Protein AF-0000000085763824 (afdb_homodimer)

Sequence (172 aa):
MIDGRLCFAYTTTVDTGTYYCLVSNKYDKGEATKRSPPLSFHVNNVGRASQVLEPAPGIQEHVTVKQGQEAVLECFFLGKPTPTLEMIDGRLCFAYTTTVDTGTYYCLVSNKYDKGEATKRSPPLSFHVNNVGRASQVLEPAPGIQEHVTVKQGQEAVLECFFLGKPTPTLE

Structure (mmCIF, N/CA/C/O backbone):
data_AF-0000000085763824-model_v1
#
loop_
_entity.id
_entity.type
_entity.pdbx_description
1 polymer 'Ig-like domain-containing protein'
#
loop_
_atom_site.group_PDB
_atom_site.id
_atom_site.type_symbol
_atom_site.label_atom_id
_atom_site.label_alt_id
_atom_site.label_comp_id
_atom_site.label_asym_id
_atom_site.label_entity_id
_atom_site.label_seq_id
_atom_site.pdbx_PDB_ins_code
_atom_site.Cartn_x
_atom_site.Cartn_y
_atom_site.Cartn_z
_atom_site.occupancy
_atom_site.B_iso_or_equiv
_atom_site.auth_seq_id
_atom_site.auth_comp_id
_atom_site.auth_asym_id
_atom_site.auth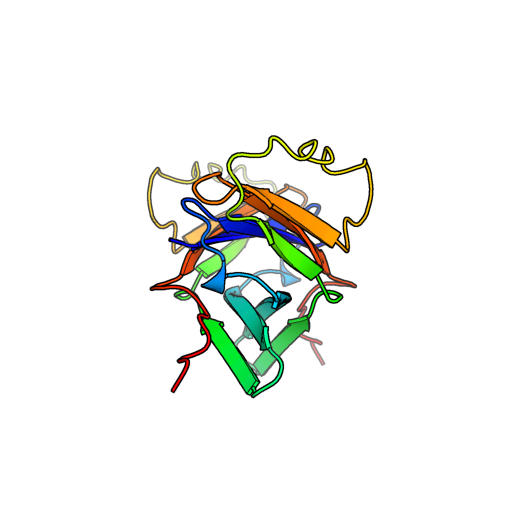_atom_id
_atom_site.pdbx_PDB_model_num
ATOM 1 N N . MET A 1 1 ? -9.516 10.844 2.912 1 82.56 1 MET A N 1
ATOM 2 C CA . MET A 1 1 ? -9.453 9.453 2.467 1 82.56 1 MET A CA 1
ATOM 3 C C . MET A 1 1 ? -8.023 9.055 2.107 1 82.56 1 MET A C 1
ATOM 5 O O . MET A 1 1 ? -7.258 9.883 1.603 1 82.56 1 MET A O 1
ATOM 9 N N . ILE A 1 2 ? -7.672 7.844 2.445 1 91 2 ILE A N 1
ATOM 10 C CA . ILE A 1 2 ? -6.371 7.289 2.092 1 91 2 ILE A CA 1
ATOM 11 C C . ILE A 1 2 ? -6.559 5.965 1.356 1 91 2 ILE A C 1
ATOM 13 O O . ILE A 1 2 ? -7.453 5.184 1.687 1 91 2 ILE A O 1
ATOM 17 N N . ASP A 1 3 ? -5.797 5.836 0.313 1 91.88 3 ASP A N 1
ATOM 18 C CA . ASP A 1 3 ? -5.789 4.57 -0.414 1 91.88 3 ASP A CA 1
ATOM 19 C C . ASP A 1 3 ? -4.359 4.094 -0.668 1 91.88 3 ASP A C 1
ATOM 21 O O . ASP A 1 3 ? -3.4 4.809 -0.38 1 91.88 3 ASP A O 1
ATOM 25 N N . GLY A 1 4 ? -4.32 2.832 -1.054 1 92.12 4 GLY A N 1
ATOM 26 C CA . GLY A 1 4 ? -3.02 2.242 -1.341 1 92.12 4 GLY A CA 1
ATOM 27 C C . GLY A 1 4 ? -3.023 1.365 -2.578 1 92.12 4 GLY A C 1
ATOM 28 O O . GLY A 1 4 ? -4.082 1.084 -3.143 1 92.12 4 GLY A O 1
ATOM 29 N N . ARG A 1 5 ? -1.849 1.064 -2.939 1 91.44 5 ARG A N 1
ATOM 30 C CA . ARG A 1 5 ? -1.672 0.117 -4.035 1 91.44 5 ARG A CA 1
ATOM 31 C C . ARG A 1 5 ? -0.498 -0.818 -3.766 1 91.44 5 ARG A C 1
ATOM 33 O O . ARG A 1 5 ? 0.5 -0.413 -3.168 1 91.44 5 ARG A O 1
ATOM 40 N N . LEU A 1 6 ? -0.69 -1.971 -4.277 1 93.06 6 LEU A N 1
ATOM 41 C CA . LEU A 1 6 ? 0.371 -2.973 -4.258 1 93.06 6 LEU A CA 1
ATOM 42 C C . LEU A 1 6 ? 0.755 -3.383 -5.676 1 93.06 6 LEU A C 1
ATOM 44 O O . LEU A 1 6 ? -0.102 -3.799 -6.461 1 93.06 6 LEU A O 1
ATOM 48 N N . CYS A 1 7 ? 2.039 -3.232 -5.969 1 92.44 7 CYS A N 1
ATOM 49 C CA . CYS A 1 7 ? 2.527 -3.514 -7.312 1 92.44 7 CYS A CA 1
ATOM 50 C C . CYS A 1 7 ? 3.498 -4.688 -7.305 1 92.44 7 CYS A C 1
ATOM 52 O O . CYS A 1 7 ? 4.477 -4.688 -6.555 1 92.44 7 CYS A O 1
ATOM 54 N N . PHE A 1 8 ? 3.129 -5.609 -8.18 1 91.94 8 PHE A N 1
ATOM 55 C CA . PHE A 1 8 ? 4.008 -6.758 -8.367 1 91.94 8 PHE A CA 1
ATOM 56 C C . PHE A 1 8 ? 4.723 -6.676 -9.711 1 91.94 8 PHE A C 1
ATOM 58 O O . PHE A 1 8 ? 4.078 -6.598 -10.758 1 91.94 8 PHE A O 1
ATOM 65 N N . ALA A 1 9 ? 5.977 -6.695 -9.781 1 90.25 9 ALA A N 1
ATOM 66 C CA . ALA A 1 9 ? 6.742 -6.566 -11.016 1 90.25 9 ALA A CA 1
ATOM 67 C C . ALA A 1 9 ? 6.848 -7.906 -11.742 1 90.25 9 ALA A C 1
ATOM 69 O O . ALA A 1 9 ? 6.793 -7.961 -12.969 1 90.25 9 ALA A O 1
ATOM 70 N N . TYR A 1 10 ? 7.055 -8.984 -11.016 1 89.06 10 TYR A N 1
ATOM 71 C CA . TYR A 1 10 ? 7.176 -10.328 -11.578 1 89.06 10 TYR A CA 1
ATOM 72 C C . TYR A 1 10 ? 6.434 -11.344 -10.719 1 89.06 10 TYR A C 1
ATOM 74 O O . TYR A 1 10 ? 6.988 -11.875 -9.75 1 89.06 10 TYR A O 1
ATOM 82 N N . THR A 1 11 ? 5.305 -11.609 -11.25 1 90.38 11 THR A N 1
ATOM 83 C CA . THR A 1 11 ? 4.434 -12.469 -10.461 1 90.38 11 THR A CA 1
ATOM 84 C C . THR A 1 11 ? 4.781 -13.938 -10.688 1 90.38 11 THR A C 1
ATOM 86 O O . THR A 1 11 ? 5.137 -14.336 -11.797 1 90.38 11 THR A O 1
ATOM 89 N N . THR A 1 12 ? 4.75 -14.727 -9.633 1 89.5 12 THR A N 1
ATOM 90 C CA . THR A 1 12 ? 4.895 -16.172 -9.68 1 89.5 12 THR A CA 1
ATOM 91 C C . THR A 1 12 ? 3.746 -16.859 -8.938 1 89.5 12 THR A C 1
ATOM 93 O O . THR A 1 12 ? 3.016 -16.219 -8.188 1 89.5 12 THR A O 1
ATOM 96 N N . THR A 1 13 ? 3.543 -18.078 -9.188 1 88.44 13 THR A N 1
ATOM 97 C CA . THR A 1 13 ? 2.451 -18.828 -8.562 1 88.44 13 THR A CA 1
ATOM 98 C C . THR A 1 13 ? 2.576 -18.797 -7.043 1 88.44 13 THR A C 1
ATOM 100 O O . THR A 1 13 ? 1.585 -18.953 -6.328 1 88.44 13 THR A O 1
ATOM 103 N N . VAL A 1 14 ? 3.809 -18.531 -6.527 1 87.12 14 VAL A N 1
ATOM 104 C CA . VAL A 1 14 ? 4.047 -18.484 -5.09 1 87.12 14 VAL A CA 1
ATOM 105 C C . VAL A 1 14 ? 3.406 -17.234 -4.5 1 87.12 14 VAL A C 1
ATOM 107 O O . VAL A 1 14 ? 3.111 -17.172 -3.303 1 87.12 14 VAL A O 1
ATOM 110 N N . ASP A 1 15 ? 3.135 -16.312 -5.426 1 89.69 15 ASP A N 1
ATOM 111 C CA . ASP A 1 15 ? 2.562 -15.055 -4.969 1 89.69 15 ASP A CA 1
ATOM 112 C C . ASP A 1 15 ? 1.055 -15.18 -4.762 1 89.69 15 ASP A C 1
ATOM 114 O O . ASP A 1 15 ? 0.429 -14.297 -4.172 1 89.69 15 ASP A O 1
ATOM 118 N N . THR A 1 16 ? 0.527 -16.281 -5.156 1 89.06 16 THR A N 1
ATOM 119 C CA . THR A 1 16 ? -0.911 -16.484 -5.012 1 89.06 16 THR A CA 1
ATOM 120 C C . THR A 1 16 ? -1.306 -16.531 -3.537 1 89.06 16 THR A C 1
ATOM 122 O O . THR A 1 16 ? -0.626 -17.156 -2.727 1 89.06 16 THR A O 1
ATOM 125 N N . GLY A 1 17 ? -2.402 -15.781 -3.193 1 89.38 17 GLY A N 1
ATOM 126 C CA . GLY A 1 17 ? -2.898 -15.766 -1.826 1 89.38 17 GLY A CA 1
ATOM 127 C C . GLY A 1 17 ? -3.809 -14.586 -1.538 1 89.38 17 GLY A C 1
ATOM 128 O O . GLY A 1 17 ? -4.352 -13.977 -2.461 1 89.38 17 GLY A O 1
ATOM 129 N N . THR A 1 18 ? -4.059 -14.469 -0.274 1 91.44 18 THR A N 1
ATOM 130 C CA . THR A 1 18 ? -4.855 -13.336 0.187 1 91.44 18 THR A CA 1
ATOM 131 C C . THR A 1 18 ? -3.957 -12.25 0.776 1 91.44 18 THR A C 1
ATOM 133 O O . THR A 1 18 ? -3.266 -12.477 1.771 1 91.44 18 THR A O 1
ATOM 136 N N . TYR A 1 19 ? -4.047 -11.109 0.166 1 92.56 19 TYR A N 1
ATOM 137 C CA . TYR A 1 19 ? -3.174 -10.016 0.581 1 92.56 19 TYR A CA 1
ATOM 138 C C . TYR A 1 19 ? -3.949 -8.961 1.355 1 92.56 19 TYR A C 1
ATOM 140 O O . TYR A 1 19 ? -5.137 -8.742 1.103 1 92.56 19 TYR A O 1
ATOM 148 N N . TYR A 1 20 ? -3.197 -8.32 2.291 1 92.94 20 TYR A N 1
ATOM 149 C CA . TYR A 1 20 ? -3.68 -7.164 3.043 1 92.94 20 TYR A CA 1
ATOM 150 C C . TYR A 1 20 ? -2.688 -6.012 2.965 1 92.94 20 TYR A C 1
ATOM 152 O O . TYR A 1 20 ? -1.476 -6.219 3.064 1 92.94 20 TYR A O 1
ATOM 160 N N . CYS A 1 21 ? -3.262 -4.922 2.73 1 94.19 21 CYS A N 1
ATOM 161 C CA . CYS A 1 21 ? -2.455 -3.719 2.891 1 94.19 21 CYS A CA 1
ATOM 162 C C . CYS A 1 21 ? -2.686 -3.086 4.258 1 94.19 21 CYS A C 1
ATOM 164 O O . CYS A 1 21 ? -3.824 -2.988 4.719 1 94.19 21 CYS A O 1
ATOM 166 N N . LEU A 1 22 ? -1.609 -2.762 4.824 1 94.38 22 LEU A N 1
ATOM 167 C CA . LEU A 1 22 ? -1.685 -2.029 6.082 1 94.38 22 LEU A CA 1
ATOM 168 C C . LEU A 1 22 ? -0.914 -0.716 5.996 1 94.38 22 LEU A C 1
ATOM 170 O O . LEU A 1 22 ? 0.107 -0.634 5.305 1 94.38 22 LEU A O 1
ATOM 174 N N . VAL A 1 23 ? -1.416 0.242 6.605 1 94.88 23 VAL A N 1
ATOM 175 C CA . VAL A 1 23 ? -0.739 1.528 6.734 1 94.88 23 VAL A CA 1
ATOM 176 C C . VAL A 1 23 ? -0.67 1.932 8.203 1 94.88 23 VAL A C 1
ATOM 178 O O . VAL A 1 23 ? -1.66 1.823 8.93 1 94.88 23 VAL A O 1
ATOM 181 N N . SER A 1 24 ? 0.502 2.277 8.617 1 93.75 24 SER A N 1
ATOM 182 C CA . SER A 1 24 ? 0.718 2.723 9.984 1 93.75 24 SER A CA 1
ATOM 183 C C . SER A 1 24 ? 1.266 4.145 10.023 1 93.75 24 SER A C 1
ATOM 185 O O . SER A 1 24 ? 2.074 4.531 9.18 1 93.75 24 SER A O 1
ATOM 187 N N . ASN A 1 25 ? 0.75 4.867 10.961 1 93.06 25 ASN A N 1
ATOM 188 C CA . ASN A 1 25 ? 1.234 6.215 11.234 1 93.06 25 ASN A CA 1
ATOM 189 C C . ASN A 1 25 ? 1.799 6.328 12.648 1 93.06 25 ASN A C 1
ATOM 191 O O . ASN A 1 25 ? 1.07 6.16 13.625 1 93.06 25 ASN A O 1
ATOM 195 N N . LYS A 1 26 ? 3.076 6.551 12.695 1 89.88 26 LYS A N 1
ATOM 196 C CA . LYS A 1 26 ? 3.727 6.723 13.992 1 89.88 26 LYS A CA 1
ATOM 197 C C . LYS A 1 26 ? 3.861 8.203 14.352 1 89.88 26 LYS A C 1
ATOM 199 O O . LYS A 1 26 ? 4.344 9 13.547 1 89.88 26 LYS A O 1
ATOM 204 N N . TYR A 1 27 ? 3.354 8.453 15.508 1 80.06 27 TYR A N 1
ATOM 205 C CA . TYR A 1 27 ? 3.447 9.805 16.062 1 80.06 27 TYR A CA 1
ATOM 206 C C . TYR A 1 27 ? 4.023 9.773 17.469 1 80.06 27 TYR A C 1
ATOM 208 O O . TYR A 1 27 ? 4.383 8.711 17.984 1 80.06 27 TYR A O 1
ATOM 216 N N . ASP A 1 28 ? 4.285 10.945 17.969 1 75.38 28 ASP A N 1
ATOM 217 C CA . ASP A 1 28 ? 4.949 11.094 19.266 1 75.38 28 ASP A CA 1
ATOM 218 C C . ASP A 1 28 ? 4.246 10.266 20.344 1 75.38 28 ASP A C 1
ATOM 220 O O . ASP A 1 28 ? 4.898 9.68 21.203 1 75.38 28 ASP A O 1
ATOM 224 N N . LYS A 1 29 ? 3.012 10.164 20.344 1 77.38 29 LYS A N 1
ATOM 225 C CA . LYS A 1 29 ? 2.262 9.562 21.438 1 77.38 29 LYS A CA 1
ATOM 226 C C . LYS A 1 29 ? 1.834 8.133 21.094 1 77.38 29 LYS A C 1
ATOM 228 O O . LYS 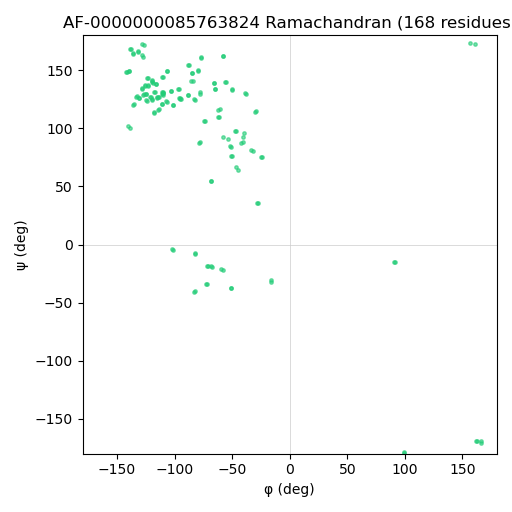A 1 29 ? 1.197 7.461 21.906 1 77.38 29 LYS A O 1
ATOM 233 N N . GLY A 1 30 ? 2.082 7.68 19.906 1 85.12 30 GLY A N 1
ATOM 234 C CA . GLY A 1 30 ? 1.65 6.324 19.609 1 85.12 30 GLY A CA 1
ATOM 235 C C . GLY A 1 30 ? 1.674 6.016 18.125 1 85.12 30 GLY A C 1
ATOM 236 O O . GLY A 1 30 ? 2.346 6.703 17.344 1 85.12 30 GLY A O 1
ATOM 237 N N . GLU A 1 31 ? 1.055 4.828 17.797 1 88.56 31 GLU A N 1
ATOM 238 C CA . GLU A 1 31 ? 0.989 4.344 16.422 1 88.56 31 GLU A CA 1
ATOM 239 C C . GLU A 1 31 ? -0.418 3.867 16.062 1 88.56 31 GLU A C 1
ATOM 241 O O . GLU A 1 31 ? -1.077 3.211 16.875 1 88.56 31 GLU A O 1
ATOM 246 N N . ALA A 1 32 ? -0.899 4.398 14.992 1 91.19 32 ALA A N 1
ATOM 247 C CA . ALA A 1 32 ? -2.189 3.957 14.461 1 91.19 32 ALA A CA 1
ATOM 248 C C . ALA A 1 32 ? -2.016 3.18 13.164 1 91.19 32 ALA A C 1
ATOM 250 O O . ALA A 1 32 ? -1.24 3.582 12.289 1 91.19 32 ALA A O 1
ATOM 251 N N . THR A 1 33 ? -2.68 1.981 13.102 1 92.75 33 THR A N 1
ATOM 252 C CA . THR A 1 33 ? -2.586 1.145 11.906 1 92.75 33 THR A CA 1
ATOM 253 C C . THR A 1 33 ? -3.971 0.855 11.336 1 92.75 33 THR A C 1
ATOM 255 O O . THR A 1 33 ? -4.914 0.598 12.086 1 92.75 33 THR A O 1
ATOM 258 N N . LYS A 1 34 ? -4.102 0.931 10.062 1 93.62 34 LYS A N 1
ATOM 259 C CA . LYS A 1 34 ? -5.312 0.562 9.344 1 93.62 34 LYS A CA 1
ATOM 260 C C . LYS A 1 34 ? -5.039 -0.563 8.344 1 93.62 34 LYS A C 1
ATOM 262 O O . LYS A 1 34 ? -3.992 -0.583 7.695 1 93.62 34 LYS A O 1
ATOM 267 N N . ARG A 1 35 ? -5.988 -1.432 8.273 1 92.75 35 ARG A N 1
ATOM 268 C CA . ARG A 1 35 ? -5.879 -2.572 7.371 1 92.75 35 ARG A CA 1
ATOM 269 C C . ARG A 1 35 ? -6.957 -2.525 6.293 1 92.75 35 ARG A C 1
ATOM 271 O O . ARG A 1 35 ? -8.109 -2.207 6.582 1 92.75 35 ARG A O 1
ATOM 278 N N . SER A 1 36 ? -6.547 -2.836 5.164 1 92.5 36 SER A N 1
ATOM 279 C CA . SER A 1 36 ? -7.5 -2.916 4.062 1 92.5 36 SER A CA 1
ATOM 280 C C . SER A 1 36 ? -8.312 -4.203 4.125 1 92.5 36 SER A C 1
ATOM 282 O O . SER A 1 36 ? -7.949 -5.137 4.844 1 92.5 36 SER A O 1
ATOM 284 N N . PRO A 1 37 ? -9.484 -4.234 3.428 1 91.12 37 PRO A N 1
ATOM 285 C CA . PRO A 1 37 ? -10.117 -5.535 3.207 1 91.12 37 PRO A CA 1
ATOM 286 C C . PRO A 1 37 ? -9.211 -6.52 2.475 1 91.12 37 PRO A C 1
ATOM 288 O O . PRO A 1 37 ? -8.219 -6.117 1.869 1 91.12 37 PRO A O 1
ATOM 291 N N . PRO A 1 38 ? -9.531 -7.832 2.543 1 91.31 38 PRO A N 1
ATOM 292 C CA . PRO A 1 38 ? -8.695 -8.836 1.878 1 91.31 38 PRO A CA 1
ATOM 293 C C . PRO A 1 38 ? -8.719 -8.703 0.356 1 91.31 38 PRO A C 1
ATOM 295 O O . PRO A 1 38 ? -9.766 -8.414 -0.225 1 91.31 38 PRO A O 1
ATOM 298 N N . LEU A 1 39 ? -7.578 -8.867 -0.198 1 91.19 39 LEU A N 1
ATOM 299 C CA . LEU A 1 39 ? -7.418 -8.883 -1.647 1 91.19 39 LEU A CA 1
ATOM 300 C C . LEU A 1 39 ? -6.977 -10.266 -2.129 1 91.19 39 LEU A C 1
ATOM 302 O O . LEU A 1 39 ? -5.875 -10.719 -1.803 1 91.19 39 LEU A O 1
ATOM 306 N N . SER A 1 40 ? -7.809 -10.891 -2.902 1 90.31 40 SER A N 1
ATOM 307 C CA . SER A 1 40 ? -7.469 -12.195 -3.453 1 90.31 40 SER A CA 1
ATOM 308 C C . SER A 1 40 ? -6.609 -12.062 -4.707 1 90.31 40 SER A C 1
ATOM 310 O O . SER A 1 40 ? -7.004 -11.398 -5.668 1 90.31 40 SER A O 1
ATOM 312 N N . PHE A 1 41 ? -5.469 -12.719 -4.68 1 90.38 41 PHE A N 1
ATOM 313 C CA . PHE A 1 41 ? -4.531 -12.672 -5.797 1 90.38 41 PHE A CA 1
ATOM 314 C C . PHE A 1 41 ? -4.203 -14.078 -6.285 1 90.38 41 PHE A C 1
ATOM 316 O O . PHE A 1 41 ? -3.746 -14.922 -5.504 1 90.38 41 PHE A O 1
ATOM 323 N N . HIS A 1 42 ? -4.441 -14.273 -7.551 1 90.31 42 HIS A N 1
ATOM 324 C CA . HIS A 1 42 ? -4.16 -15.57 -8.156 1 90.31 42 HIS A CA 1
ATOM 325 C C . HIS A 1 42 ? -3.236 -15.422 -9.359 1 90.31 42 HIS A C 1
ATOM 327 O O . HIS A 1 42 ? -3.459 -14.57 -10.227 1 90.31 42 HIS A O 1
ATOM 333 N N . VAL A 1 43 ? -2.166 -16.219 -9.367 1 89.31 43 VAL A N 1
ATOM 334 C CA . VAL A 1 43 ? -1.228 -16.25 -10.484 1 89.31 43 VAL A CA 1
ATOM 335 C C . VAL A 1 43 ? -1.332 -17.578 -11.219 1 89.31 43 VAL A C 1
ATOM 337 O O . VAL A 1 43 ? -1.184 -18.641 -10.609 1 89.31 43 VAL A O 1
ATOM 340 N N . ASN A 1 44 ? -1.622 -17.5 -12.398 1 87.75 44 ASN A N 1
ATOM 341 C CA . ASN A 1 44 ? -1.738 -18.703 -13.219 1 87.75 44 ASN A CA 1
ATOM 342 C C . ASN A 1 44 ? -0.436 -19 -13.961 1 87.75 44 ASN A C 1
ATOM 344 O O . ASN A 1 44 ? 0.242 -18.094 -14.43 1 87.75 44 ASN A O 1
ATOM 348 N N . ASN A 1 45 ? 0.165 -20.141 -13.891 1 78.38 45 ASN A N 1
ATOM 349 C CA . ASN A 1 45 ? 1.331 -20.562 -14.664 1 78.38 45 ASN A CA 1
ATOM 350 C C . ASN A 1 45 ? 0.969 -20.844 -16.125 1 78.38 45 ASN A C 1
ATOM 352 O O . ASN A 1 45 ? 1.852 -21.062 -16.953 1 78.38 45 ASN A O 1
ATOM 356 N N . VAL A 1 46 ? -0.203 -21.328 -16.328 1 62.38 46 VAL A N 1
ATOM 357 C CA . VAL A 1 46 ? -0.529 -21.953 -17.609 1 62.38 46 VAL A CA 1
ATOM 358 C C . VAL A 1 46 ? -0.408 -20.922 -18.734 1 62.38 46 VAL A C 1
ATOM 360 O O . VAL A 1 46 ? -0.732 -19.75 -18.547 1 62.38 46 VAL A O 1
ATOM 363 N N . GLY A 1 47 ? 0.617 -21.047 -19.844 1 53.16 47 GLY A N 1
ATOM 364 C CA . GLY A 1 47 ? 0.492 -20.531 -21.203 1 53.16 47 GLY A CA 1
ATOM 365 C C . GLY A 1 47 ? -0.937 -20.172 -21.562 1 53.16 47 GLY A C 1
ATOM 366 O O . GLY A 1 47 ? -1.206 -19.766 -22.703 1 53.16 47 GLY A O 1
ATOM 367 N N . ARG A 1 48 ? -1.852 -20.859 -21.031 1 49.47 48 ARG A N 1
ATOM 368 C CA . ARG A 1 48 ? -3.16 -20.594 -21.625 1 49.47 48 ARG A CA 1
ATOM 369 C C . ARG A 1 48 ? -3.691 -19.234 -21.172 1 49.47 48 ARG A C 1
ATOM 371 O O . ARG A 1 48 ? -3.574 -18.875 -19.984 1 49.47 48 ARG A O 1
ATOM 378 N N . ALA A 1 49 ? -3.662 -18.328 -22.047 1 45.84 49 ALA A N 1
ATOM 379 C CA . ALA A 1 49 ? -4.164 -16.953 -22.078 1 45.84 49 ALA A CA 1
ATOM 380 C C . ALA A 1 49 ? -5.379 -16.797 -21.172 1 45.84 49 ALA A C 1
ATOM 382 O O . ALA A 1 49 ? -6.512 -17.047 -21.594 1 45.84 49 ALA A O 1
ATOM 383 N N . SER A 1 50 ? -5.473 -17.453 -20.047 1 46.06 50 SER A N 1
ATOM 384 C CA . SER A 1 50 ? -6.762 -17.016 -19.516 1 46.06 50 SER A CA 1
ATOM 385 C C . SER A 1 50 ? -6.871 -15.492 -19.516 1 46.06 50 SER A C 1
ATOM 387 O O . SER A 1 50 ? -5.867 -14.797 -19.391 1 46.06 50 SER A O 1
ATOM 389 N N . GLN A 1 51 ? -8.008 -15.055 -19.984 1 42.19 51 GLN A N 1
ATOM 390 C CA . GLN A 1 51 ? -8.445 -13.672 -20.109 1 42.19 51 GLN A CA 1
ATOM 391 C C . GLN A 1 51 ? -8.07 -12.867 -18.875 1 42.19 51 GLN A C 1
ATOM 393 O O . GLN A 1 51 ? -8.43 -13.234 -17.75 1 42.19 51 GLN A O 1
ATOM 398 N N . VAL A 1 52 ? -6.852 -12.359 -18.953 1 44.56 52 VAL A N 1
ATOM 399 C CA . VAL A 1 52 ? -6.605 -11.305 -17.984 1 44.56 52 VAL A CA 1
ATOM 400 C C . VAL A 1 52 ? -7.93 -10.656 -17.578 1 44.56 52 VAL A C 1
ATOM 402 O O . VAL A 1 52 ? -8.617 -10.062 -18.406 1 44.56 52 VAL A O 1
ATOM 405 N N . LEU A 1 53 ? -8.656 -11.312 -16.797 1 43.19 53 LEU A N 1
ATOM 406 C CA . LEU A 1 53 ? -9.805 -10.523 -16.375 1 43.19 53 LEU A CA 1
ATOM 407 C C . LEU A 1 53 ? -9.375 -9.125 -15.961 1 43.19 53 LEU A C 1
ATOM 409 O O . LEU A 1 53 ? -8.398 -8.961 -15.234 1 43.19 53 LEU A O 1
ATOM 413 N N . GLU A 1 54 ? -9.547 -8.281 -16.922 1 43.78 54 GLU A N 1
ATOM 414 C CA . GLU A 1 54 ? -9.477 -6.848 -16.672 1 43.78 54 GLU A CA 1
ATOM 415 C C . GLU A 1 54 ? -9.898 -6.5 -15.25 1 43.78 54 GLU A C 1
ATOM 417 O O . GLU A 1 54 ? -10.844 -7.082 -14.719 1 43.78 54 GLU A O 1
ATOM 422 N N . PRO A 1 55 ? -8.891 -6 -14.562 1 44.38 55 PRO A N 1
ATOM 423 C CA . PRO A 1 55 ? -9.391 -5.441 -13.305 1 44.38 55 PRO A CA 1
ATOM 424 C C . PRO A 1 55 ? -10.789 -4.84 -13.438 1 44.38 55 PRO A C 1
ATOM 426 O O . PRO A 1 55 ? -11.031 -4.027 -14.336 1 44.38 55 PRO A O 1
ATOM 429 N N . ALA A 1 56 ? -11.867 -5.645 -13.398 1 38.84 56 ALA A N 1
ATOM 430 C CA . ALA A 1 56 ? -13.164 -4.973 -13.43 1 38.84 56 ALA A CA 1
ATOM 431 C C . ALA A 1 56 ? -13.141 -3.695 -12.586 1 38.84 56 ALA A C 1
ATOM 433 O O . ALA A 1 56 ? -12.414 -3.615 -11.594 1 38.84 56 ALA A O 1
ATOM 434 N N . PRO A 1 57 ? -13.57 -2.676 -13.102 1 38.56 57 PRO A N 1
ATOM 435 C CA . PRO A 1 57 ? -13.969 -1.432 -12.438 1 38.56 57 PRO A CA 1
ATOM 436 C C . PRO A 1 57 ? -14.734 -1.674 -11.141 1 38.56 57 PRO A C 1
ATOM 438 O O . PRO A 1 57 ? -15.719 -2.414 -11.133 1 38.56 57 PRO A O 1
ATOM 441 N N . GLY A 1 58 ? -13.961 -1.723 -9.852 1 43.59 58 GLY A N 1
ATOM 442 C CA . GLY A 1 58 ? -14.453 -1.759 -8.484 1 43.59 58 GLY A CA 1
ATOM 4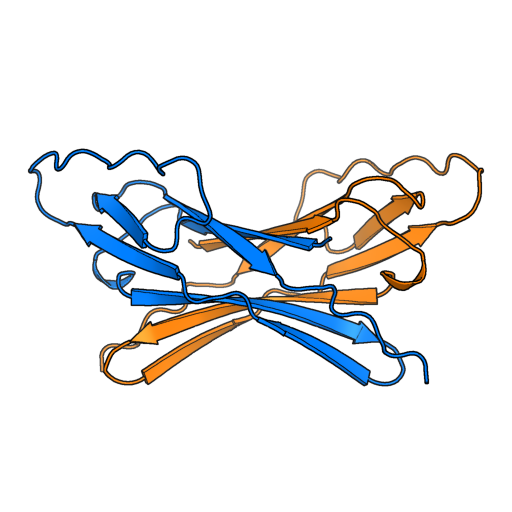43 C C . GLY A 1 58 ? -13.422 -2.268 -7.496 1 43.59 58 GLY A C 1
ATOM 444 O O . GLY A 1 58 ? -12.281 -2.564 -7.871 1 43.59 58 GLY A O 1
ATOM 445 N N . ILE A 1 59 ? -13.719 -2.203 -6.234 1 49.84 59 ILE A N 1
ATOM 446 C CA . ILE A 1 59 ? -12.914 -2.723 -5.137 1 49.84 59 ILE A CA 1
ATOM 447 C C . ILE A 1 59 ? -12.406 -4.121 -5.484 1 49.84 59 ILE A C 1
ATOM 449 O O . ILE A 1 59 ? -13.195 -5.066 -5.562 1 49.84 59 ILE A O 1
ATOM 453 N N . GLN A 1 60 ? -11.586 -4.254 -6.5 1 56 60 GLN A N 1
ATOM 454 C CA . GLN A 1 60 ? -11.227 -5.594 -6.945 1 56 60 GLN A CA 1
ATOM 455 C C . GLN A 1 60 ? -10.68 -6.434 -5.793 1 56 60 GLN A C 1
ATOM 457 O O . GLN A 1 60 ? -9.562 -6.203 -5.324 1 56 60 GLN A O 1
ATOM 462 N N . GLU A 1 61 ? -11.547 -7.07 -5.199 1 70.88 61 GLU A N 1
ATOM 463 C CA . GLU A 1 61 ? -11.25 -8.016 -4.129 1 70.88 61 GLU A CA 1
ATOM 464 C C . GLU A 1 61 ? -10.5 -9.242 -4.66 1 70.88 61 GLU A C 1
ATOM 466 O O . GLU A 1 61 ? -9.742 -9.875 -3.928 1 70.88 61 GLU A O 1
ATOM 471 N N . HIS A 1 62 ? -10.625 -9.461 -6.109 1 82 62 HIS A N 1
ATOM 472 C CA . HIS A 1 62 ? -9.969 -10.641 -6.652 1 82 62 HIS A CA 1
ATOM 473 C C . HIS A 1 62 ? -9.211 -10.312 -7.938 1 82 62 HIS A C 1
ATOM 475 O O . HIS A 1 62 ? -9.789 -9.766 -8.883 1 82 62 HIS A O 1
ATOM 481 N N . VAL A 1 63 ? -7.996 -10.484 -8.062 1 87.69 63 VAL A N 1
ATOM 482 C CA . VAL A 1 63 ? -7.172 -10.227 -9.242 1 87.69 63 VAL A CA 1
ATOM 483 C C . VAL A 1 63 ? -6.477 -11.516 -9.68 1 87.69 63 VAL A C 1
ATOM 485 O O . VAL A 1 63 ? -5.891 -12.227 -8.852 1 87.69 63 VAL A O 1
ATOM 488 N N . THR A 1 64 ? -6.598 -11.922 -10.922 1 89.12 64 THR A N 1
ATOM 489 C CA . THR A 1 64 ? -5.895 -13.062 -11.508 1 89.12 64 THR A CA 1
ATOM 490 C C . THR A 1 64 ? -4.973 -12.602 -12.641 1 89.12 64 THR A C 1
ATOM 492 O O . THR A 1 64 ? -5.391 -11.852 -13.523 1 89.12 64 THR A O 1
ATOM 495 N N . VAL A 1 65 ? -3.691 -13.078 -12.602 1 90 65 VAL A N 1
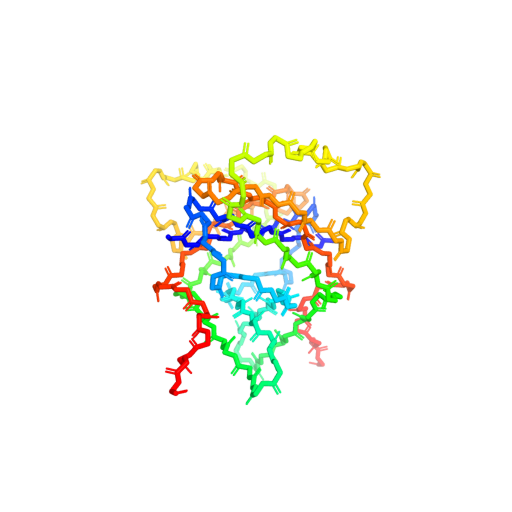ATOM 496 C CA . VAL A 1 65 ? -2.734 -12.695 -13.633 1 90 65 VAL A CA 1
ATOM 497 C C . VAL A 1 65 ? -1.936 -13.922 -14.078 1 90 65 VAL A C 1
ATOM 499 O O . VAL A 1 65 ? -1.943 -14.953 -13.398 1 90 65 VAL A O 1
ATOM 502 N N . LYS A 1 66 ? -1.289 -13.75 -15.227 1 90.62 66 LYS A N 1
ATOM 503 C CA . LYS A 1 66 ? -0.37 -14.789 -15.672 1 90.62 66 LYS A CA 1
ATOM 504 C C . LYS A 1 66 ? 1.009 -14.617 -15.047 1 90.62 66 LYS A C 1
ATOM 506 O O . LYS A 1 66 ? 1.457 -13.492 -14.812 1 90.62 66 LYS A O 1
ATOM 511 N N . GLN A 1 67 ? 1.539 -15.789 -14.875 1 91 67 GLN A N 1
ATOM 512 C CA . GLN A 1 67 ? 2.889 -15.734 -14.32 1 91 67 GLN A CA 1
ATOM 513 C C . GLN A 1 67 ? 3.801 -14.859 -15.188 1 91 67 GLN A C 1
ATOM 515 O O . GLN A 1 67 ? 3.746 -14.922 -16.422 1 91 67 GLN A O 1
ATOM 520 N N . GLY A 1 68 ? 4.652 -14.078 -14.469 1 90 68 GLY A N 1
ATOM 521 C CA . GLY A 1 68 ? 5.602 -13.234 -15.18 1 90 68 GLY A CA 1
ATOM 522 C C . GLY A 1 68 ? 5.059 -11.852 -15.484 1 90 68 GLY A C 1
ATOM 523 O O . GLY A 1 68 ? 5.82 -10.938 -15.812 1 90 68 GLY A O 1
ATOM 524 N N . GLN A 1 69 ? 3.719 -11.664 -15.359 1 88.56 69 GLN A N 1
ATOM 525 C CA . GLN A 1 69 ? 3.088 -10.383 -15.648 1 88.56 69 GLN A CA 1
ATOM 526 C C . GLN A 1 69 ? 3.082 -9.484 -14.422 1 88.56 69 GLN A C 1
ATOM 528 O O . GLN A 1 69 ? 3.098 -9.969 -13.289 1 88.56 69 GLN A O 1
ATOM 533 N N . GLU A 1 70 ? 3.045 -8.219 -14.664 1 90.25 70 GLU A N 1
ATOM 534 C CA . GLU A 1 70 ? 2.924 -7.258 -13.57 1 90.25 70 GLU A CA 1
ATOM 535 C C . GLU A 1 70 ? 1.479 -7.148 -13.086 1 90.25 70 GLU A C 1
ATOM 537 O O . GLU A 1 70 ? 0.543 -7.297 -13.875 1 90.25 70 GLU A O 1
ATOM 542 N N . ALA A 1 71 ? 1.311 -6.863 -11.875 1 90.12 71 ALA A N 1
ATOM 543 C CA . ALA A 1 71 ? -0.023 -6.742 -11.297 1 90.12 71 ALA A CA 1
ATOM 544 C C . ALA A 1 71 ? -0.091 -5.57 -10.32 1 90.12 71 ALA A C 1
ATOM 546 O O . ALA A 1 71 ? 0.899 -5.242 -9.664 1 90.12 71 ALA A O 1
ATOM 547 N N . VAL A 1 72 ? -1.272 -5.008 -10.258 1 90.38 72 VAL A N 1
ATOM 548 C CA . VAL A 1 72 ? -1.542 -3.928 -9.312 1 90.38 72 VAL A CA 1
ATOM 549 C C . VAL A 1 72 ? -2.832 -4.219 -8.547 1 90.38 72 VAL A C 1
ATOM 551 O O . VAL A 1 72 ? -3.881 -4.445 -9.156 1 90.38 72 VAL A O 1
ATOM 554 N N . LEU A 1 73 ? -2.746 -4.188 -7.293 1 90.5 73 LEU A N 1
ATOM 555 C CA . LEU A 1 73 ? -3.91 -4.359 -6.43 1 90.5 73 LEU A CA 1
ATOM 556 C C . LEU A 1 73 ? -4.258 -3.057 -5.723 1 90.5 73 LEU A C 1
ATOM 558 O O . LEU A 1 73 ? -3.416 -2.475 -5.035 1 90.5 73 LEU A O 1
ATOM 562 N N . GLU A 1 74 ? -5.477 -2.684 -5.797 1 90.62 74 GLU A N 1
ATOM 563 C CA . GLU A 1 74 ? -5.938 -1.472 -5.129 1 90.62 74 GLU A CA 1
ATOM 564 C C . GLU A 1 74 ? -6.387 -1.769 -3.699 1 90.62 74 GLU A C 1
ATOM 566 O O . GLU A 1 74 ? -7.215 -2.654 -3.475 1 90.62 74 GLU A O 1
ATOM 571 N N . CYS A 1 75 ? -5.828 -0.983 -2.877 1 90.56 75 CYS A N 1
ATOM 572 C CA . CYS A 1 75 ? -6.164 -1.137 -1.466 1 90.56 75 CYS A CA 1
ATOM 573 C C . CYS A 1 75 ? -6.992 0.042 -0.972 1 90.56 75 CYS A C 1
ATOM 575 O O . CYS A 1 75 ? -6.605 1.198 -1.147 1 90.56 75 CYS A O 1
ATOM 577 N N . PHE A 1 76 ? -8.07 -0.298 -0.321 1 87.25 76 PHE A N 1
ATOM 578 C CA . PHE A 1 76 ? -8.922 0.731 0.273 1 87.25 76 PHE A CA 1
ATOM 579 C C . PHE A 1 76 ? -8.906 0.631 1.794 1 87.25 76 PHE A C 1
ATOM 581 O O . PHE A 1 76 ? -9.016 -0.463 2.35 1 87.25 76 PHE A O 1
ATOM 588 N N . PHE A 1 77 ? -8.594 1.81 2.264 1 88.88 77 PHE A N 1
ATOM 589 C CA . PHE A 1 77 ? -8.633 1.841 3.721 1 88.88 77 PHE A CA 1
ATOM 590 C C . PHE A 1 77 ? -9.891 2.535 4.215 1 88.88 77 PHE A C 1
ATOM 592 O O . PHE A 1 77 ? -10.336 3.525 3.627 1 88.88 77 PHE A O 1
ATOM 599 N N . LEU A 1 78 ? -10.531 1.874 5.145 1 83.62 78 LEU A N 1
ATOM 600 C CA . LEU A 1 78 ? -11.672 2.529 5.781 1 83.62 78 LEU A CA 1
ATOM 601 C C . LEU A 1 78 ? -11.203 3.545 6.816 1 83.62 78 LEU A C 1
ATOM 603 O O . LEU A 1 78 ? -10.945 3.191 7.973 1 83.62 78 LEU A O 1
ATOM 607 N N . GLY A 1 79 ? -10.938 4.848 6.391 1 81.25 79 GLY A N 1
ATOM 608 C CA . GLY A 1 79 ? -10.453 5.891 7.285 1 81.25 79 GLY A CA 1
ATOM 609 C C . GLY A 1 79 ? -8.953 6.109 7.199 1 81.25 79 GLY A C 1
ATOM 610 O O . GLY A 1 79 ? -8.281 5.48 6.383 1 81.25 79 GLY A O 1
ATOM 611 N N . LYS A 1 80 ? -8.43 7.027 8 1 84.25 80 LYS A N 1
ATOM 612 C CA . LYS A 1 80 ? -7.004 7.348 8.078 1 84.25 80 LYS A CA 1
ATOM 613 C C . LYS A 1 80 ? -6.414 6.906 9.414 1 84.25 80 LYS A C 1
ATOM 615 O O . LYS A 1 80 ? -7.125 6.832 10.422 1 84.25 80 LYS A O 1
ATOM 620 N N . PRO A 1 81 ? -5.152 6.461 9.328 1 86.38 81 PRO A N 1
ATOM 621 C CA . PRO A 1 81 ? -4.488 6.184 10.602 1 86.38 81 PRO A CA 1
ATOM 622 C C . PRO A 1 81 ? -4.211 7.449 11.414 1 86.38 81 PRO A C 1
ATOM 624 O O . PRO A 1 81 ? -3.051 7.828 11.594 1 86.38 81 PRO A O 1
ATOM 627 N N . THR A 1 82 ? -5.227 8.195 11.648 1 77.62 82 THR A N 1
ATOM 628 C CA . THR A 1 82 ? -5.051 9.461 12.352 1 77.62 82 THR A CA 1
ATOM 629 C C . THR A 1 82 ? -4.898 9.234 13.852 1 77.62 82 THR A C 1
ATOM 631 O O . THR A 1 82 ? -5.629 8.43 14.438 1 77.62 82 THR A O 1
ATOM 634 N N . PRO A 1 83 ? -3.818 9.914 14.336 1 71 83 PRO A N 1
ATOM 635 C CA . PRO A 1 83 ? -3.682 9.828 15.789 1 71 83 PRO A CA 1
ATOM 636 C C . PRO A 1 83 ? -4.871 10.438 16.531 1 71 83 PRO A C 1
ATOM 638 O O . PRO A 1 83 ? -5.477 11.398 16.062 1 71 83 PRO A O 1
ATOM 641 N N . THR A 1 84 ? -5.688 9.508 17.172 1 57.66 84 THR A N 1
ATOM 642 C CA . THR A 1 84 ? -6.695 10.109 18.047 1 57.66 84 THR A CA 1
ATOM 643 C C . THR A 1 84 ? -6.055 11.102 19 1 57.66 84 THR A C 1
ATOM 645 O O . THR A 1 84 ? -5.18 10.734 19.797 1 57.66 84 THR A O 1
ATOM 648 N N . LEU A 1 85 ? -5.875 12.273 18.547 1 50.22 85 LEU A N 1
ATOM 649 C CA . LEU A 1 85 ? -5.492 13.258 19.562 1 50.22 85 LEU A CA 1
ATOM 650 C C . LEU A 1 85 ? -6.441 13.211 20.75 1 50.22 85 LEU A C 1
ATOM 652 O O . LEU A 1 85 ? -7.652 13.359 20.594 1 50.22 85 LEU A O 1
ATOM 656 N N . GLU A 1 86 ? -6.266 12.242 21.531 1 43.38 86 GLU A N 1
ATOM 657 C CA . GLU A 1 86 ? -6.91 12.578 22.797 1 43.38 86 GLU A CA 1
ATOM 658 C C . GLU A 1 86 ? -6.281 13.828 23.422 1 43.38 86 GLU A C 1
ATOM 660 O O . GLU A 1 86 ? -5.105 14.117 23.188 1 43.38 86 GLU A O 1
ATOM 665 N N . MET B 1 1 ? 9.859 -8.555 -7.18 1 82.38 1 MET B N 1
ATOM 666 C CA . MET B 1 1 ? 9.82 -7.316 -6.406 1 82.38 1 MET B CA 1
ATOM 667 C C . MET B 1 1 ? 8.383 -6.844 -6.211 1 82.38 1 MET B C 1
ATOM 669 O O . MET B 1 1 ? 7.539 -7.016 -7.094 1 82.38 1 MET B O 1
ATOM 673 N N . ILE B 1 2 ? 8.117 -6.34 -5.027 1 90.88 2 ILE B N 1
ATOM 674 C CA . ILE B 1 2 ? 6.812 -5.773 -4.715 1 90.88 2 ILE B CA 1
ATOM 675 C C . ILE B 1 2 ? 6.98 -4.348 -4.195 1 90.88 2 ILE B C 1
ATOM 677 O O . ILE B 1 2 ? 7.938 -4.047 -3.48 1 90.88 2 ILE B O 1
ATOM 681 N N . ASP B 1 3 ? 6.125 -3.494 -4.676 1 91.94 3 ASP B N 1
ATOM 682 C CA . ASP B 1 3 ? 6.102 -2.123 -4.176 1 91.94 3 ASP B CA 1
ATOM 683 C C . ASP B 1 3 ? 4.68 -1.685 -3.838 1 91.94 3 ASP B C 1
ATOM 685 O O . ASP B 1 3 ? 3.721 -2.406 -4.117 1 91.94 3 ASP B O 1
ATOM 689 N N . GLY B 1 4 ? 4.66 -0.604 -3.117 1 92.19 4 GLY B N 1
ATOM 690 C CA . GLY B 1 4 ? 3.369 -0.056 -2.732 1 92.19 4 GLY B CA 1
ATOM 691 C C . GLY B 1 4 ? 3.303 1.455 -2.85 1 92.19 4 GLY B C 1
ATOM 692 O O . GLY B 1 4 ? 4.32 2.109 -3.084 1 92.19 4 GLY B O 1
ATOM 693 N N . ARG B 1 5 ? 2.113 1.887 -2.74 1 91.62 5 ARG B N 1
ATOM 694 C CA . ARG B 1 5 ? 1.884 3.326 -2.699 1 91.62 5 ARG B CA 1
ATOM 695 C C . ARG B 1 5 ? 0.764 3.676 -1.725 1 91.62 5 ARG B C 1
ATOM 697 O O . ARG B 1 5 ? -0.196 2.916 -1.576 1 91.62 5 ARG B O 1
ATOM 704 N N . LEU B 1 6 ? 0.953 4.824 -1.188 1 93.19 6 LEU B N 1
ATOM 705 C CA . LEU B 1 6 ? -0.08 5.41 -0.344 1 93.19 6 LEU B CA 1
ATOM 706 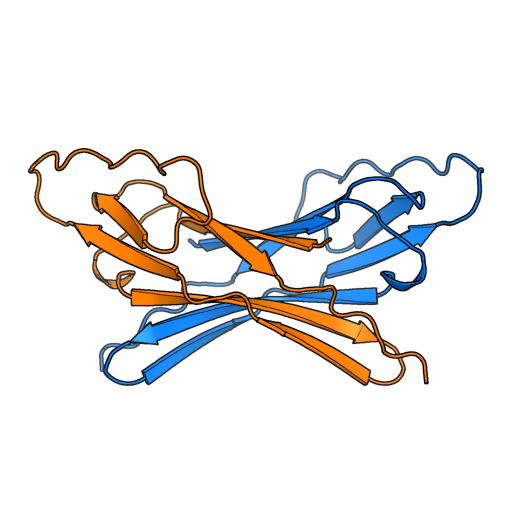C C . LEU B 1 6 ? -0.562 6.738 -0.92 1 93.19 6 LEU B C 1
ATOM 708 O O . LEU B 1 6 ? 0.243 7.633 -1.194 1 93.19 6 LEU B O 1
ATOM 712 N N . CYS B 1 7 ? -1.868 6.816 -1.107 1 92.44 7 CYS B N 1
ATOM 713 C CA . CYS B 1 7 ? -2.461 8.008 -1.707 1 92.44 7 CYS B CA 1
ATOM 714 C C . CYS B 1 7 ? -3.377 8.719 -0.718 1 92.44 7 CYS B C 1
ATOM 716 O O . CYS B 1 7 ? -4.293 8.109 -0.164 1 92.44 7 CYS B O 1
ATOM 718 N N . PHE B 1 8 ? -3.037 9.984 -0.59 1 92.06 8 PHE B N 1
A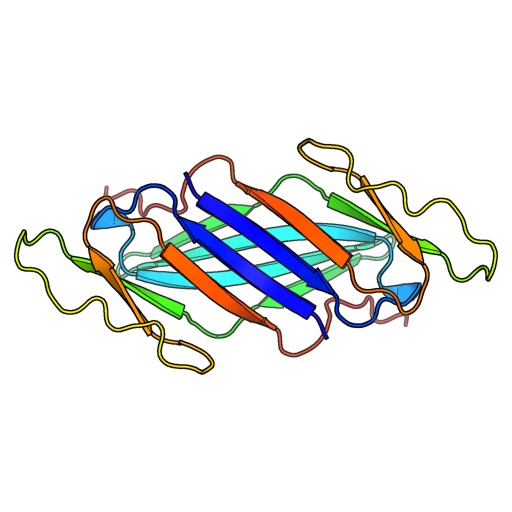TOM 719 C CA . PHE B 1 8 ? -3.875 10.828 0.25 1 92.06 8 PHE B CA 1
ATOM 720 C C . PHE B 1 8 ? -4.707 11.781 -0.601 1 92.06 8 PHE B C 1
ATOM 722 O O . PHE B 1 8 ? -4.16 12.57 -1.375 1 92.06 8 PHE B O 1
ATOM 729 N N . ALA B 1 9 ? -5.965 11.797 -0.53 1 90.44 9 ALA B N 1
ATOM 730 C CA . ALA B 1 9 ? -6.848 12.625 -1.349 1 90.44 9 ALA B CA 1
ATOM 731 C C . ALA B 1 9 ? -6.953 14.039 -0.779 1 90.44 9 ALA B C 1
ATOM 733 O O . ALA B 1 9 ? -7.023 15.016 -1.53 1 90.44 9 ALA B O 1
ATOM 734 N N . TYR B 1 10 ? -7.031 14.156 0.531 1 89.19 10 TYR B N 1
ATOM 735 C CA . TYR B 1 10 ? -7.137 15.438 1.214 1 89.19 10 TYR B CA 1
ATOM 736 C C . TYR B 1 10 ? -6.293 15.453 2.482 1 89.19 10 TYR B C 1
ATOM 738 O O . TYR B 1 10 ? -6.742 15.008 3.541 1 89.19 10 TYR B O 1
ATOM 746 N N . THR B 1 11 ? -5.207 16.109 2.264 1 90.44 11 THR B N 1
ATOM 747 C CA . THR B 1 11 ? -4.242 16.078 3.359 1 90.44 11 THR B CA 1
ATOM 748 C C . THR B 1 11 ? -4.551 17.172 4.375 1 90.44 11 THR B C 1
ATOM 750 O O . THR B 1 11 ? -4.98 18.266 4.008 1 90.44 11 THR B O 1
ATOM 753 N N . THR B 1 12 ? -4.402 16.875 5.645 1 89.56 12 THR B N 1
ATOM 754 C CA . THR B 1 12 ? -4.488 17.844 6.738 1 89.56 12 THR B CA 1
ATOM 755 C C . THR B 1 12 ? -3.256 17.75 7.633 1 89.56 12 THR B C 1
ATOM 757 O O . THR B 1 12 ? -2.49 16.781 7.551 1 89.56 12 THR B O 1
ATOM 760 N N . THR B 1 13 ? -3.035 18.719 8.414 1 88.5 13 THR B N 1
ATOM 761 C CA . THR B 1 13 ? -1.866 18.75 9.281 1 88.5 13 THR B CA 1
ATOM 762 C C . THR B 1 13 ? -1.863 17.562 10.234 1 88.5 13 THR B C 1
ATOM 764 O O . THR B 1 13 ? -0.809 17.156 10.727 1 88.5 13 THR B O 1
ATOM 767 N N . VAL B 1 14 ? -3.051 16.953 10.453 1 87.38 14 VAL B N 1
ATOM 768 C CA . VAL B 1 14 ? -3.166 15.805 11.344 1 87.38 14 VAL B CA 1
ATOM 769 C C . VAL B 1 14 ? -2.523 14.578 10.703 1 87.38 14 VAL B C 1
ATOM 771 O O . VAL B 1 14 ? -2.133 13.641 11.398 1 87.38 14 VAL B O 1
ATOM 774 N N . ASP B 1 15 ? -2.367 14.711 9.391 1 89.81 15 ASP B N 1
ATOM 775 C CA . ASP B 1 15 ? -1.808 13.578 8.664 1 89.81 15 ASP B CA 1
ATOM 776 C C . ASP B 1 15 ? -0.284 13.562 8.766 1 89.81 15 ASP B C 1
ATOM 778 O O . ASP B 1 15 ? 0.355 12.57 8.414 1 89.81 15 ASP B O 1
ATOM 782 N N . THR B 1 16 ? 0.255 14.602 9.32 1 89.06 16 THR B N 1
ATOM 783 C CA . THR B 1 16 ? 1.707 14.672 9.445 1 89.06 16 THR B CA 1
ATOM 784 C C . THR B 1 16 ? 2.225 13.586 10.383 1 89.06 16 THR B C 1
ATOM 786 O O . THR B 1 16 ? 1.643 13.344 11.445 1 89.06 16 THR B O 1
ATOM 789 N N . GLY B 1 17 ? 3.311 12.883 9.945 1 89.5 17 GLY B N 1
ATOM 790 C CA . GLY B 1 17 ? 3.92 11.844 10.758 1 89.5 17 GLY B CA 1
ATOM 791 C C . GLY B 1 17 ? 4.812 10.906 9.961 1 89.5 17 GLY B C 1
ATOM 792 O O . GLY B 1 17 ? 5.242 11.242 8.859 1 89.5 17 GLY B O 1
ATOM 793 N N . THR B 1 18 ? 5.16 9.867 10.648 1 91.62 18 THR B N 1
ATOM 794 C CA . THR B 1 18 ? 5.949 8.828 10 1 91.62 18 THR B CA 1
ATOM 795 C C . THR B 1 18 ? 5.066 7.641 9.617 1 91.62 18 THR B C 1
ATOM 797 O O . THR B 1 18 ? 4.48 6.992 10.484 1 91.62 18 THR B O 1
ATOM 800 N N . TYR B 1 19 ? 5.055 7.383 8.344 1 92.75 19 TYR B N 1
ATOM 801 C CA . TYR B 1 19 ? 4.176 6.336 7.84 1 92.75 19 TYR B CA 1
ATOM 802 C C . TYR B 1 19 ? 4.969 5.094 7.457 1 92.75 19 TYR B C 1
ATOM 804 O O . TYR B 1 19 ? 6.125 5.191 7.035 1 92.75 19 TYR B O 1
ATOM 812 N N . TYR B 1 20 ? 4.273 3.936 7.621 1 93.06 20 TYR B N 1
ATOM 813 C CA . TYR B 1 20 ? 4.77 2.637 7.18 1 93.06 20 TYR B CA 1
ATOM 814 C C . TYR B 1 20 ? 3.73 1.916 6.332 1 93.06 20 TYR B C 1
ATOM 816 O O . TYR B 1 20 ? 2.541 1.928 6.656 1 93.06 20 TYR B O 1
ATOM 824 N N . CYS B 1 21 ? 4.242 1.425 5.293 1 94.19 21 CYS B N 1
ATOM 825 C CA . CYS B 1 21 ? 3.406 0.496 4.543 1 94.19 21 CYS B CA 1
ATOM 826 C C . CYS B 1 21 ? 3.723 -0.947 4.914 1 94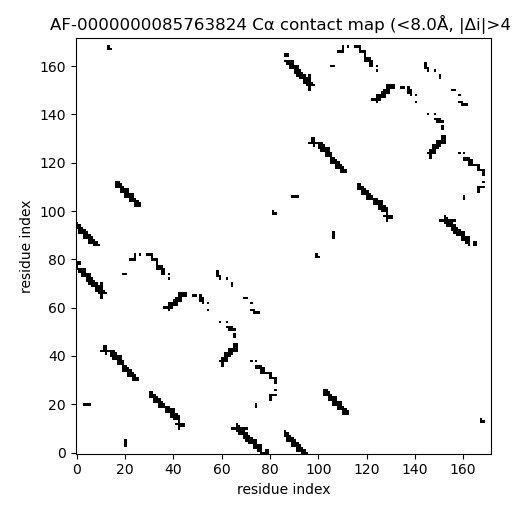.19 21 CYS B C 1
ATOM 828 O O . CYS B 1 21 ? 4.891 -1.32 5.035 1 94.19 21 CYS B O 1
ATOM 830 N N . LEU B 1 22 ? 2.686 -1.632 5.125 1 94.44 22 LEU B N 1
ATOM 831 C CA . LEU B 1 22 ? 2.834 -3.062 5.363 1 94.44 22 LEU B CA 1
ATOM 832 C C . LEU B 1 22 ? 2.008 -3.869 4.367 1 94.44 22 LEU B C 1
ATOM 834 O O . LEU B 1 22 ? 0.936 -3.432 3.945 1 94.44 22 LEU B O 1
ATOM 838 N N . VAL B 1 23 ? 2.518 -4.934 3.98 1 94.81 23 VAL B N 1
ATOM 839 C CA . VAL B 1 23 ? 1.803 -5.887 3.135 1 94.81 23 VAL B CA 1
ATOM 840 C C . VAL B 1 23 ? 1.847 -7.273 3.766 1 94.81 23 VAL B C 1
ATOM 842 O O . VAL B 1 23 ? 2.902 -7.723 4.223 1 94.81 23 VAL B O 1
ATOM 845 N N . SER B 1 24 ? 0.712 -7.844 3.885 1 93.62 24 SER B N 1
ATOM 846 C CA . SER B 1 24 ? 0.6 -9.195 4.434 1 93.62 24 SER B CA 1
ATOM 847 C C . SER B 1 24 ? 0.005 -10.156 3.41 1 93.62 24 SER B C 1
ATOM 849 O O . SER B 1 24 ? -0.894 -9.789 2.652 1 93.62 24 SER B O 1
ATOM 851 N N . ASN B 1 25 ? 0.572 -11.32 3.398 1 92.88 25 ASN B N 1
ATOM 852 C CA . ASN B 1 25 ? 0.065 -12.414 2.574 1 92.88 25 ASN B CA 1
ATOM 853 C C . ASN B 1 25 ? -0.376 -13.602 3.428 1 92.88 25 ASN B C 1
ATOM 855 O O . ASN B 1 25 ? 0.442 -14.219 4.113 1 92.88 25 ASN B O 1
ATOM 859 N N . LYS B 1 26 ? -1.654 -13.82 3.398 1 89.62 26 LYS B N 1
ATOM 860 C CA . LYS B 1 26 ? -2.195 -14.953 4.141 1 89.62 26 LYS B CA 1
ATOM 861 C C . LYS B 1 26 ? -2.35 -16.172 3.242 1 89.62 26 LYS B C 1
ATOM 863 O O . LYS B 1 26 ? -2.941 -16.094 2.166 1 89.62 26 LYS B O 1
ATOM 868 N N . TYR B 1 27 ? -1.738 -17.203 3.725 1 79.75 27 TYR B N 1
ATOM 869 C CA . TYR B 1 27 ? -1.832 -18.484 3.043 1 79.75 27 TYR B CA 1
ATOM 870 C C . TYR B 1 27 ? -2.291 -19.578 4 1 79.75 27 TYR B C 1
ATOM 872 O O . TYR B 1 27 ? -2.561 -19.312 5.176 1 79.75 27 TYR B O 1
ATOM 880 N N . ASP B 1 28 ? -2.557 -20.703 3.426 1 75.25 28 ASP B N 1
ATOM 881 C CA . ASP B 1 28 ? -3.115 -21.828 4.184 1 75.25 28 ASP B CA 1
ATOM 882 C C . ASP B 1 28 ? -2.289 -22.109 5.434 1 75.25 28 ASP B C 1
ATOM 884 O O . ASP B 1 28 ? -2.838 -22.438 6.488 1 75.25 28 ASP B O 1
ATOM 888 N N . LYS B 1 29 ? -1.056 -22 5.406 1 77 29 LYS B N 1
ATOM 889 C CA . LYS B 1 29 ? -0.19 -22.438 6.496 1 77 29 LYS B CA 1
ATOM 890 C C . LYS B 1 29 ? 0.274 -21.25 7.34 1 77 29 LYS B C 1
ATOM 892 O O . LYS B 1 29 ? 1.011 -21.438 8.312 1 77 29 LYS B O 1
ATOM 897 N N . GLY B 1 30 ? -0.055 -20.062 6.973 1 84.81 30 GLY B N 1
ATOM 898 C CA . GLY B 1 30 ? 0.414 -18.953 7.785 1 84.81 30 GLY B CA 1
ATOM 899 C C . GLY B 1 30 ? 0.266 -17.609 7.098 1 84.81 30 GLY B C 1
ATOM 900 O O . GLY B 1 30 ? -0.491 -17.469 6.137 1 84.81 30 GLY B O 1
ATOM 901 N N . GLU B 1 31 ? 0.896 -16.578 7.773 1 88.31 31 GLU B N 1
ATOM 902 C CA . GLU B 1 31 ? 0.851 -15.203 7.277 1 88.31 31 GLU B CA 1
ATOM 903 C C . GLU B 1 31 ? 2.236 -14.562 7.293 1 88.31 31 GLU B C 1
ATOM 905 O O . GLU B 1 31 ? 2.998 -14.742 8.25 1 88.31 31 GLU B O 1
ATOM 910 N N . ALA B 1 32 ? 2.594 -14.039 6.164 1 91.06 32 ALA B N 1
ATOM 911 C CA . ALA B 1 32 ? 3.846 -13.297 6.055 1 91.06 32 ALA B CA 1
ATOM 912 C C . ALA B 1 32 ? 3.586 -11.812 5.844 1 91.06 32 ALA B C 1
ATOM 914 O O . ALA B 1 32 ? 2.713 -11.43 5.059 1 91.06 32 ALA B O 1
ATOM 915 N N . THR B 1 33 ? 4.289 -10.977 6.668 1 92.69 33 THR B N 1
ATOM 916 C CA . THR B 1 33 ? 4.117 -9.531 6.566 1 92.69 33 THR B CA 1
ATOM 917 C C . THR B 1 33 ? 5.457 -8.844 6.305 1 92.69 33 THR B C 1
ATOM 919 O O . THR B 1 33 ? 6.473 -9.211 6.895 1 92.69 33 THR B O 1
ATOM 922 N N . LYS B 1 34 ? 5.477 -7.91 5.426 1 93.56 34 LYS B N 1
ATOM 923 C CA . LYS B 1 34 ? 6.633 -7.07 5.141 1 93.56 34 LYS B CA 1
ATOM 924 C C . LYS B 1 34 ? 6.316 -5.598 5.395 1 93.56 34 LYS B C 1
ATOM 926 O O . LYS B 1 34 ? 5.219 -5.129 5.082 1 93.56 34 LYS B O 1
ATOM 931 N N . ARG B 1 35 ? 7.285 -4.945 5.938 1 92.81 35 ARG B N 1
ATOM 932 C CA . ARG B 1 35 ? 7.145 -3.525 6.246 1 92.81 35 ARG B CA 1
ATOM 933 C C . ARG B 1 35 ? 8.125 -2.688 5.438 1 92.81 35 ARG B C 1
ATOM 935 O O . ARG B 1 35 ? 9.289 -3.062 5.285 1 92.81 35 ARG B O 1
ATOM 942 N N . SER B 1 36 ? 7.637 -1.636 4.977 1 92.62 36 SER B N 1
ATOM 943 C CA . SER B 1 36 ? 8.5 -0.705 4.258 1 92.62 36 SER B CA 1
ATOM 944 C C . SER B 1 36 ? 9.359 0.107 5.219 1 92.62 36 SER B C 1
ATOM 946 O O . SER B 1 36 ? 9.094 0.14 6.422 1 92.62 36 SER B O 1
ATOM 948 N N . PRO B 1 37 ? 10.469 0.714 4.699 1 91.31 37 PRO B N 1
ATOM 949 C CA . PRO B 1 37 ? 11.133 1.744 5.5 1 91.31 37 PRO B CA 1
ATOM 950 C C . PRO B 1 37 ? 10.203 2.9 5.863 1 91.31 37 PRO B C 1
ATOM 952 O O . PRO B 1 37 ? 9.148 3.062 5.25 1 91.31 37 PRO B O 1
ATOM 955 N N . PRO B 1 38 ? 10.578 3.699 6.875 1 91.5 38 PRO B N 1
ATOM 956 C CA . PRO B 1 38 ? 9.734 4.82 7.289 1 91.5 38 PRO B CA 1
ATOM 957 C C . PRO B 1 38 ? 9.617 5.902 6.219 1 91.5 38 PRO B C 1
ATOM 959 O O . PRO B 1 38 ? 10.602 6.203 5.531 1 91.5 38 PRO B O 1
ATOM 962 N N . LEU B 1 39 ? 8.445 6.383 6.102 1 91.44 39 LEU B N 1
ATOM 963 C CA . LEU B 1 39 ? 8.164 7.5 5.207 1 91.44 39 LEU B CA 1
ATOM 964 C C . LEU B 1 39 ? 7.73 8.734 6 1 91.44 39 LEU B C 1
ATOM 966 O O . LEU B 1 39 ? 6.684 8.719 6.645 1 91.44 39 LEU B O 1
ATOM 970 N N . SER B 1 40 ? 8.523 9.758 5.922 1 90.5 40 SER B N 1
ATOM 971 C CA . SER B 1 40 ? 8.188 11 6.605 1 90.5 40 SER B CA 1
ATOM 972 C C . SER B 1 40 ? 7.219 11.844 5.777 1 90.5 40 SER B C 1
ATOM 974 O O . SER B 1 40 ? 7.508 12.172 4.625 1 90.5 40 SER B O 1
ATOM 976 N N . PHE B 1 41 ? 6.105 12.188 6.383 1 90.75 41 PHE B N 1
ATOM 977 C CA . PHE B 1 41 ? 5.078 12.977 5.715 1 90.75 41 PHE B CA 1
ATOM 978 C C . PHE B 1 41 ? 4.758 14.234 6.512 1 90.75 41 PHE B C 1
ATOM 980 O O . PHE B 1 41 ? 4.406 14.156 7.691 1 90.75 41 PHE B O 1
ATOM 987 N N . HIS B 1 42 ? 4.902 15.344 5.84 1 90.44 42 HIS B N 1
ATOM 988 C CA . HIS B 1 42 ? 4.621 16.625 6.473 1 90.44 42 HIS B CA 1
ATOM 989 C C . HIS B 1 42 ? 3.596 17.422 5.672 1 90.44 42 HIS B C 1
ATOM 991 O O . HIS B 1 42 ? 3.713 17.547 4.449 1 90.44 42 HIS B O 1
ATOM 997 N N . VAL B 1 43 ? 2.564 17.891 6.379 1 89.5 43 VAL B N 1
ATOM 998 C CA . VAL B 1 43 ? 1.541 18.734 5.766 1 89.5 43 VAL B CA 1
ATOM 999 C C . VAL B 1 43 ? 1.644 20.156 6.312 1 89.5 43 VAL B C 1
ATOM 1001 O O . VAL B 1 43 ? 1.594 20.375 7.527 1 89.5 43 VAL B O 1
ATOM 1004 N N . ASN B 1 44 ? 1.839 21.031 5.461 1 87.81 44 ASN B N 1
ATOM 1005 C CA . ASN B 1 44 ? 1.939 22.438 5.848 1 87.81 44 ASN B CA 1
ATOM 1006 C C . ASN B 1 44 ? 0.595 23.141 5.727 1 87.81 44 ASN B C 1
ATOM 1008 O O . ASN B 1 44 ? -0.161 22.891 4.785 1 87.81 44 ASN B O 1
ATOM 1012 N N . ASN B 1 45 ? 0.046 23.781 6.715 1 78.12 45 ASN B N 1
ATOM 1013 C CA . ASN B 1 45 ? -1.163 24.594 6.652 1 78.12 45 ASN B CA 1
ATOM 1014 C C . ASN B 1 45 ? -0.918 25.906 5.906 1 78.12 45 ASN B C 1
ATOM 1016 O O . ASN B 1 45 ? -1.861 26.641 5.609 1 78.12 45 ASN B O 1
ATOM 1020 N N . VAL B 1 46 ? 0.25 26.422 6.055 1 62.28 46 VAL B N 1
ATOM 1021 C CA . VAL B 1 46 ? 0.492 27.828 5.691 1 62.28 46 VAL B CA 1
ATOM 1022 C C . VAL B 1 46 ? 0.211 28.016 4.203 1 62.28 46 VAL B C 1
ATOM 1024 O O . VAL B 1 46 ? 0.469 27.125 3.391 1 62.28 46 VAL B O 1
ATOM 1027 N N . GLY B 1 47 ? -0.89 28.906 3.705 1 53 47 GLY B N 1
ATOM 1028 C CA . GLY B 1 47 ? -0.928 29.625 2.438 1 53 47 GLY B CA 1
ATOM 1029 C C . GLY B 1 47 ? 0.432 29.734 1.775 1 53 47 GLY B C 1
ATOM 1030 O O . GLY B 1 47 ? 0.562 30.344 0.713 1 53 47 GLY B O 1
ATOM 1031 N N . ARG B 1 48 ? 1.433 29.781 2.549 1 49.06 48 ARG B N 1
ATOM 1032 C CA . ARG B 1 48 ? 2.66 30.109 1.829 1 49.06 48 ARG B CA 1
ATOM 1033 C C . ARG B 1 48 ? 3.152 28.922 1.018 1 49.06 48 ARG B C 1
ATOM 1035 O O . ARG B 1 48 ? 3.125 27.781 1.493 1 49.06 48 ARG B O 1
ATOM 1042 N N . ALA B 1 49 ? 2.986 29.016 -0.234 1 45.47 49 ALA B N 1
ATOM 1043 C CA . ALA B 1 49 ? 3.4 28.188 -1.365 1 45.47 49 ALA B CA 1
ATOM 1044 C C . ALA B 1 49 ? 4.676 27.422 -1.044 1 45.47 49 ALA B C 1
ATOM 1046 O O . ALA B 1 49 ? 5.781 27.922 -1.234 1 45.47 49 ALA B O 1
ATOM 1047 N N . SER B 1 50 ? 4.895 26.969 0.159 1 45.66 50 SER B N 1
ATOM 1048 C CA . SER B 1 50 ? 6.195 26.312 0.024 1 45.66 50 SER B CA 1
ATOM 1049 C C . SER B 1 50 ? 6.211 25.359 -1.157 1 45.66 50 SER B C 1
ATOM 1051 O O . SER B 1 50 ? 5.176 24.797 -1.519 1 45.66 50 SER B O 1
ATOM 1053 N N . GLN B 1 51 ? 7.258 25.484 -1.918 1 42.03 51 GLN B N 1
ATOM 1054 C CA . GLN B 1 51 ? 7.594 24.703 -3.111 1 42.03 51 GLN B CA 1
ATOM 1055 C C . GLN B 1 51 ? 7.273 23.234 -2.92 1 42.03 51 GLN B C 1
ATOM 1057 O O . GLN B 1 51 ? 7.742 22.609 -1.964 1 42.03 51 GLN B O 1
ATOM 1062 N N . VAL B 1 52 ? 6.027 22.922 -3.258 1 44.62 52 VAL B N 1
ATOM 1063 C CA . VAL B 1 52 ? 5.805 21.5 -3.449 1 44.62 52 VAL B CA 1
ATOM 1064 C C . VAL B 1 52 ? 7.125 20.812 -3.787 1 44.62 52 VAL B C 1
ATOM 1066 O O . VAL B 1 52 ? 7.734 21.094 -4.82 1 44.62 52 VAL B O 1
ATOM 1069 N N . LEU B 1 53 ? 7.93 20.641 -2.854 1 43.19 53 LEU B N 1
ATOM 1070 C CA . LEU B 1 53 ? 9.078 19.859 -3.287 1 43.19 53 LEU B CA 1
ATOM 1071 C C . LEU B 1 53 ? 8.633 18.625 -4.066 1 43.19 53 LEU B C 1
ATOM 1073 O O . LEU B 1 53 ? 7.711 17.922 -3.646 1 43.19 53 LEU B O 1
ATOM 1077 N N . GLU B 1 54 ? 8.695 18.828 -5.324 1 43.97 54 GLU B N 1
ATOM 1078 C CA . GLU B 1 54 ? 8.586 17.734 -6.27 1 43.97 54 GLU B CA 1
ATOM 1079 C C . GLU B 1 54 ? 9.125 16.438 -5.664 1 43.97 54 GLU B C 1
ATOM 1081 O O . GLU B 1 54 ? 10.148 16.438 -4.969 1 43.97 54 GLU B O 1
ATOM 1086 N N . PRO B 1 55 ? 8.148 15.539 -5.496 1 44.06 55 PRO B N 1
ATOM 1087 C CA . PRO B 1 55 ? 8.742 14.234 -5.168 1 44.06 55 PRO B CA 1
ATOM 1088 C C . PRO B 1 55 ? 10.102 14.023 -5.84 1 44.06 55 PRO B C 1
ATOM 1090 O O . PRO B 1 55 ? 10.219 14.188 -7.059 1 44.06 55 PRO B O 1
ATOM 1093 N N . ALA B 1 56 ? 11.203 14.57 -5.316 1 39.09 56 ALA B N 1
ATOM 1094 C CA . ALA B 1 56 ? 12.469 14.219 -5.957 1 39.09 56 ALA B CA 1
ATOM 1095 C C . ALA B 1 56 ? 12.477 12.758 -6.387 1 39.09 56 ALA B C 1
ATOM 1097 O O . ALA B 1 56 ? 11.859 11.906 -5.738 1 39.09 56 ALA B O 1
ATOM 1098 N N . PRO B 1 57 ? 12.797 12.508 -7.52 1 39.12 57 PRO B N 1
ATOM 1099 C CA . PRO B 1 57 ? 13.203 11.211 -8.062 1 39.12 57 PRO B CA 1
ATOM 1100 C C . PRO B 1 57 ? 14.102 10.422 -7.105 1 39.12 57 PRO B C 1
ATOM 1102 O O . PRO B 1 57 ? 15.094 10.953 -6.609 1 39.12 57 PRO B O 1
ATOM 1105 N N . GLY B 1 58 ? 13.477 9.414 -6.227 1 44.31 58 GLY B N 1
ATOM 1106 C CA . GLY B 1 58 ? 14.117 8.43 -5.363 1 44.31 58 GLY B CA 1
ATOM 1107 C C . GLY B 1 58 ? 13.234 7.973 -4.223 1 44.31 58 GLY B C 1
ATOM 1108 O O . GLY B 1 58 ? 12.078 8.383 -4.117 1 44.31 58 GLY B O 1
ATOM 1109 N N . ILE B 1 59 ? 13.68 7.004 -3.486 1 50.12 59 ILE B N 1
ATOM 1110 C CA . ILE B 1 59 ? 13.031 6.477 -2.291 1 50.12 59 ILE B CA 1
ATOM 1111 C C . ILE B 1 59 ? 12.602 7.629 -1.389 1 50.12 59 ILE B C 1
ATOM 1113 O O . ILE B 1 59 ? 13.445 8.328 -0.818 1 50.12 59 ILE B O 1
ATOM 1117 N N . GLN B 1 60 ? 11.656 8.438 -1.825 1 56.59 60 GLN B N 1
ATOM 1118 C CA . GLN B 1 60 ? 11.344 9.625 -1.029 1 56.59 60 GLN B CA 1
ATOM 1119 C C . GLN B 1 60 ? 10.938 9.242 0.391 1 56.59 60 GLN B C 1
ATOM 1121 O O . GLN B 1 60 ? 9.867 8.672 0.604 1 56.59 60 GLN B O 1
ATOM 1126 N N . GLU B 1 61 ? 11.883 9.234 1.187 1 71.81 61 GLU B N 1
ATOM 1127 C CA . GLU B 1 61 ? 11.719 9 2.617 1 71.81 61 GLU B CA 1
ATOM 1128 C C . GLU B 1 61 ? 10.992 10.156 3.291 1 71.81 61 GLU B C 1
ATOM 1130 O O . GLU B 1 61 ? 10.328 9.969 4.316 1 71.81 61 GLU B O 1
ATOM 1135 N N . HIS B 1 62 ? 10.992 11.422 2.521 1 82.38 62 HIS B N 1
ATOM 1136 C CA . HIS B 1 62 ? 10.344 12.57 3.143 1 82.38 62 HIS B CA 1
ATOM 1137 C C . HIS B 1 62 ? 9.469 13.32 2.139 1 82.38 62 HIS B C 1
ATOM 1139 O O . HIS B 1 62 ? 9.938 13.719 1.074 1 82.38 62 HIS B O 1
ATOM 1145 N N . VAL B 1 63 ? 8.258 13.461 2.301 1 88.06 63 VAL B N 1
ATOM 1146 C CA . VAL B 1 63 ? 7.324 14.164 1.428 1 88.06 63 VAL B CA 1
ATOM 1147 C C . VAL B 1 63 ? 6.645 15.297 2.199 1 88.06 63 VAL B C 1
ATOM 1149 O O . VAL B 1 63 ? 6.168 15.094 3.316 1 88.06 63 VAL B O 1
ATOM 1152 N N . THR B 1 64 ? 6.676 16.516 1.705 1 89.25 64 THR B N 1
ATOM 1153 C CA . THR B 1 64 ? 5.973 17.656 2.264 1 89.25 64 THR B CA 1
ATOM 1154 C C . THR B 1 64 ? 4.945 18.203 1.273 1 89.25 64 THR B C 1
ATOM 1156 O O . THR B 1 64 ? 5.258 18.422 0.101 1 89.25 64 THR B O 1
ATOM 1159 N N . VAL B 1 65 ? 3.688 18.422 1.774 1 90.19 65 VAL B N 1
ATOM 1160 C CA . VAL B 1 65 ? 2.637 18.938 0.905 1 90.19 65 VAL B CA 1
ATOM 1161 C C . VAL B 1 65 ? 1.852 20.031 1.633 1 90.19 65 VAL B C 1
ATOM 1163 O O . VAL B 1 65 ? 1.957 20.172 2.854 1 90.19 65 VAL B O 1
ATOM 1166 N N . LYS B 1 66 ? 1.112 20.766 0.834 1 90.62 66 LYS B N 1
ATOM 1167 C CA . LYS B 1 66 ? 0.202 21.75 1.426 1 90.62 66 LYS B CA 1
ATOM 1168 C C . LYS B 1 66 ? -1.126 21.109 1.809 1 90.62 66 LYS B C 1
ATOM 1170 O O . LYS B 1 66 ? -1.597 20.188 1.127 1 90.62 66 LYS B O 1
ATOM 1175 N N . GLN B 1 67 ? -1.593 21.703 2.854 1 91.12 67 GLN B N 1
ATOM 1176 C CA . GLN B 1 67 ? -2.893 21.188 3.273 1 91.12 67 GLN B CA 1
ATOM 1177 C C . GLN B 1 67 ? -3.906 21.266 2.135 1 91.12 67 GLN B C 1
ATOM 1179 O O . GLN B 1 67 ? -3.953 22.25 1.396 1 91.12 67 GLN B O 1
ATOM 1184 N N . GLY B 1 68 ? -4.727 20.172 2.061 1 90.19 68 GLY B N 1
ATOM 1185 C CA . GLY B 1 68 ? -5.766 20.156 1.043 1 90.19 68 GLY B CA 1
ATOM 1186 C C . GLY B 1 68 ? -5.309 19.516 -0.258 1 90.19 68 GLY B C 1
ATOM 1187 O O . GLY B 1 68 ? -6.133 19.141 -1.099 1 90.19 68 GLY B O 1
ATOM 1188 N N . GLN B 1 69 ? -3.984 19.344 -0.442 1 88.81 69 GLN B N 1
ATOM 1189 C CA . GLN B 1 69 ? -3.432 18.781 -1.663 1 88.81 69 GLN B CA 1
ATOM 1190 C C . GLN B 1 69 ? -3.365 17.25 -1.572 1 88.81 69 GLN B C 1
ATOM 1192 O O . GLN B 1 69 ? -3.264 16.688 -0.478 1 88.81 69 GLN B O 1
ATOM 1197 N N . GLU B 1 70 ? -3.398 16.641 -2.693 1 90.31 70 GLU B N 1
ATOM 1198 C CA . GLU B 1 70 ? -3.227 15.195 -2.752 1 90.31 70 GLU B CA 1
ATOM 1199 C C . GLU B 1 70 ? -1.754 14.812 -2.656 1 90.31 70 GLU B C 1
ATOM 1201 O O . GLU B 1 70 ? -0.882 15.547 -3.121 1 90.31 70 GLU B O 1
ATOM 1206 N N . ALA B 1 71 ? -1.486 13.695 -2.111 1 90.19 71 ALA B N 1
ATOM 1207 C CA . ALA B 1 71 ? -0.114 13.227 -1.953 1 90.19 71 ALA B CA 1
ATOM 1208 C C . ALA B 1 71 ? -0.013 11.727 -2.234 1 90.19 71 ALA B C 1
ATOM 1210 O O . ALA B 1 71 ? -0.958 10.977 -1.985 1 90.19 71 ALA B O 1
ATOM 1211 N N . VAL B 1 72 ? 1.14 11.367 -2.727 1 90.56 72 VAL B N 1
ATOM 1212 C CA . VAL B 1 72 ? 1.442 9.961 -2.977 1 90.56 72 VAL B CA 1
ATOM 1213 C C . VAL B 1 72 ? 2.799 9.609 -2.371 1 90.56 72 VAL B C 1
ATOM 1215 O O . VAL B 1 72 ? 3.805 10.258 -2.664 1 90.56 72 VAL B O 1
ATOM 1218 N N . LEU B 1 73 ? 2.832 8.625 -1.573 1 90.69 73 LEU B N 1
ATOM 1219 C CA . LEU B 1 73 ? 4.07 8.117 -0.989 1 90.69 73 LEU B CA 1
ATOM 1220 C C . LEU B 1 73 ? 4.422 6.75 -1.57 1 90.69 73 LEU B C 1
ATOM 1222 O O . LEU B 1 73 ? 3.623 5.812 -1.5 1 90.69 73 LEU B O 1
ATOM 1226 N N . GLU B 1 74 ? 5.594 6.621 -2.027 1 90.88 74 GLU B N 1
ATOM 1227 C CA . GLU B 1 74 ? 6.059 5.352 -2.572 1 90.88 74 GLU B CA 1
ATOM 1228 C C . GLU B 1 74 ? 6.652 4.469 -1.479 1 90.88 74 GLU B C 1
ATOM 1230 O O . GLU B 1 74 ? 7.535 4.898 -0.733 1 90.88 74 GLU B O 1
ATOM 1235 N N . CYS B 1 75 ? 6.145 3.312 -1.502 1 90.69 75 CYS B N 1
ATOM 1236 C CA . CYS B 1 75 ? 6.617 2.346 -0.519 1 90.69 75 CYS B CA 1
ATOM 1237 C C . CYS B 1 75 ? 7.449 1.254 -1.183 1 90.69 75 CYS B C 1
ATOM 1239 O O . CYS B 1 75 ? 7.008 0.634 -2.152 1 90.69 75 CYS B O 1
ATOM 1241 N N . PHE B 1 76 ? 8.594 1.033 -0.599 1 87.19 76 PHE B N 1
ATOM 1242 C CA . PHE B 1 76 ? 9.453 -0.042 -1.082 1 87.19 76 PHE B CA 1
ATOM 1243 C C . PHE B 1 76 ? 9.578 -1.145 -0.037 1 87.19 76 PHE B C 1
ATOM 1245 O O . PHE B 1 76 ? 9.789 -0.865 1.146 1 87.19 76 PHE B O 1
ATOM 1252 N N . PHE B 1 77 ? 9.258 -2.281 -0.613 1 88.88 77 PHE B N 1
ATOM 1253 C CA . PHE B 1 77 ? 9.422 -3.416 0.289 1 88.88 77 PHE B CA 1
ATOM 1254 C C . PHE B 1 77 ? 10.695 -4.184 -0.031 1 88.88 77 PHE B C 1
ATOM 1256 O O . PHE B 1 77 ? 11.055 -4.348 -1.2 1 88.88 77 PHE B O 1
ATOM 1263 N N . LEU B 1 78 ? 11.438 -4.449 1.024 1 83.62 78 LEU B N 1
ATOM 1264 C CA . LEU B 1 78 ? 12.602 -5.309 0.836 1 83.62 78 LEU 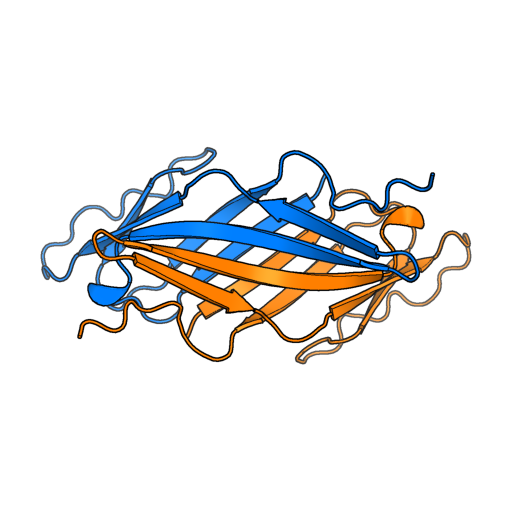B CA 1
ATOM 1265 C C . LEU B 1 78 ? 12.188 -6.773 0.762 1 83.62 78 LEU B C 1
ATOM 1267 O O . LEU B 1 78 ? 12.039 -7.434 1.792 1 83.62 78 LEU B O 1
ATOM 1271 N N . GLY B 1 79 ? 11.828 -7.301 -0.487 1 81.12 79 GLY B N 1
ATOM 1272 C CA . GLY B 1 79 ? 11.398 -8.672 -0.676 1 81.12 79 GLY B CA 1
ATOM 1273 C C . GLY B 1 79 ? 9.891 -8.812 -0.764 1 81.12 79 GLY B C 1
ATOM 1274 O O . GLY B 1 79 ? 9.164 -7.816 -0.719 1 81.12 79 GLY B O 1
ATOM 1275 N N . LYS B 1 80 ? 9.383 -10.039 -0.928 1 83.88 80 LYS B N 1
ATOM 1276 C CA . LYS B 1 80 ? 7.961 -10.367 -1.004 1 83.88 80 LYS B CA 1
ATOM 1277 C C . LYS B 1 80 ? 7.504 -11.125 0.237 1 83.88 80 LYS B C 1
ATOM 1279 O O . LYS B 1 80 ? 8.297 -11.82 0.876 1 83.88 80 LYS B O 1
ATOM 1284 N N . PRO B 1 81 ? 6.27 -10.82 0.627 1 86.19 81 PRO B N 1
ATOM 1285 C CA . PRO B 1 81 ? 5.727 -11.656 1.702 1 86.19 81 PRO B CA 1
ATOM 1286 C C . PRO B 1 81 ? 5.469 -13.094 1.259 1 86.19 81 PRO B C 1
ATOM 1288 O O . PRO B 1 81 ? 4.312 -13.523 1.183 1 86.19 81 PRO B O 1
ATOM 1291 N N . THR B 1 82 ? 6.469 -13.703 0.745 1 77.25 82 THR B N 1
ATOM 1292 C CA . THR B 1 82 ? 6.312 -15.062 0.237 1 77.25 82 THR B CA 1
ATOM 1293 C C . THR B 1 82 ? 6.297 -16.062 1.383 1 77.25 82 THR B C 1
ATOM 1295 O O . THR B 1 82 ? 7.125 -15.992 2.293 1 77.25 82 THR B O 1
ATOM 1298 N N . PRO B 1 83 ? 5.238 -16.891 1.272 1 70.56 83 PRO B N 1
ATOM 1299 C CA . PRO B 1 83 ? 5.223 -17.953 2.279 1 70.56 83 PRO B CA 1
ATOM 1300 C C . PRO B 1 83 ? 6.434 -18.875 2.178 1 70.56 83 PRO B C 1
ATOM 1302 O O . PRO B 1 83 ? 6.938 -19.125 1.078 1 70.56 83 PRO B O 1
ATOM 1305 N N . THR B 1 84 ? 7.344 -18.734 3.229 1 57.06 84 THR B N 1
ATOM 1306 C CA . THR B 1 84 ? 8.391 -19.75 3.221 1 57.06 84 THR B CA 1
ATOM 1307 C C . THR B 1 84 ? 7.781 -21.156 3.145 1 57.06 84 THR B C 1
ATOM 1309 O O . THR B 1 84 ? 7.004 -21.547 4.02 1 57.06 84 THR B O 1
ATOM 1312 N N . LEU B 1 85 ? 7.516 -21.562 1.974 1 50.41 85 LEU B N 1
ATOM 1313 C CA . LEU B 1 85 ? 7.172 -22.969 1.902 1 50.41 85 LEU B CA 1
ATOM 1314 C C . LEU B 1 85 ? 8.227 -23.828 2.6 1 50.41 85 LEU B C 1
ATOM 1316 O O . LEU B 1 85 ? 9.406 -23.766 2.254 1 50.41 85 LEU B O 1
ATOM 1320 N N . GLU B 1 86 ? 8.18 -23.812 3.836 1 42.69 86 GLU B N 1
ATOM 1321 C CA . GLU B 1 86 ? 8.93 -24.969 4.312 1 42.69 86 GLU B CA 1
ATOM 1322 C C . GLU B 1 86 ? 8.289 -26.281 3.844 1 42.69 86 GLU B C 1
ATOM 1324 O O . GLU B 1 86 ? 7.074 -26.328 3.631 1 42.69 86 GLU B O 1
#

Foldseek 3Di:
DDKDKDKDQFDDQVPFDKDKDKDWDDDPVGIFMWIFPIAGEGEDADPPPPPQPPQPDDQRSYGYYYGGHMDMHMTDTPDDSDPPPD/DDKDKDKDQFDDQVPFDKDKDKDWDDDPVGIFMWIFPIAGEGEDADPPPPPQPDPPDDQRSYGYYYGGHMDMHMTDTPDDSDPPPD

InterPro domains:
  IPR036179 Immunoglobulin-like domain superfamily [SSF48726] (11-85)

Organism: Holothuria leucospilota (NCBI:txid206669)

Radius of gyration: 17.13 Å; Cα contacts (8 Å, |Δi|>4): 433; chains: 2; bounding box: 29×55×45 Å

Solvent-accessible surface area (backbone atoms only — not comparable to full-atom values): 9386 Å² total; per-residue (Å²): 94,36,35,34,36,39,35,32,60,54,36,40,59,73,66,40,33,36,32,33,42,31,40,32,26,41,49,97,89,48,73,26,72,42,62,26,68,70,28,36,37,41,35,38,77,64,88,62,77,63,73,61,59,61,82,59,95,62,87,50,42,66,47,53,42,47,47,60,39,64,47,75,45,68,34,54,39,90,58,68,48,51,69,75,78,119,94,35,35,33,35,39,36,31,62,53,36,40,58,71,66,39,33,35,32,31,45,32,40,33,28,42,48,97,89,46,72,25,72,41,60,26,67,68,29,37,37,40,36,39,74,63,88,62,77,62,74,62,58,61,81,57,94,61,88,51,42,64,49,54,44,47,48,59,39,65,47,76,46,68,33,54,39,92,56,68,46,53,68,76,77,118

Secondary structure (DSSP, 8-state):
-EEEEEEESS--GGG-EEEEEEEEEEETTEEEEEEPPPEEEEEE--SS--------SS---EEEEETT--EEEEEE-SS-------/-EEEEEEESS--GGG-EEEEEEEEEEETTEEEEEEPPPEEEEEE--SS--------SS--SEEEEETT--EEEEEE-SS-------

Nearest PDB structures (foldseek):
  6jo7-assembly2_B  TM=6.750E-01  e=1.446E-02  Mus musculus
  6ort-assembly1_A  TM=7.027E-01  e=2.693E-02  Bos taurus
  8dan-assembly1_C  TM=5.850E-01  e=1.446E-02  Asarcornis scutulata
  6jo7-assembly1_A  TM=6.022E-01  e=5.339E-02  Mus musculus
  2d8i-assembly1_A  TM=2.591E-01  e=4.423E+00  Homo sapiens

pLDDT: mean 79.92, std 17.61, range [38.56, 94.88]